Protein AF-A0A3C1J926-F1 (afdb_monomer_lite)

Radius of gyration: 11.81 Å; chains: 1; bounding box: 29×22×31 Å

Foldseek 3Di:
DDQDQLLVQLVVVQVVDAPDFAFLVRSCCRRVNPPDPDDSCVVVVSLVVSLVVCPVLVVQWDADPPGGIHGHDDDD

Structure (mmCIF, N/CA/C/O backbone):
data_AF-A0A3C1J926-F1
#
_entry.id   AF-A0A3C1J926-F1
#
loop_
_atom_site.group_PDB
_atom_site.id
_atom_site.type_symbol
_atom_site.label_atom_id
_atom_site.label_alt_id
_atom_site.label_comp_id
_atom_site.label_asym_id
_atom_site.label_entity_id
_atom_site.label_seq_id
_atom_site.pdbx_PDB_ins_code
_atom_site.Cartn_x
_atom_site.Cartn_y
_atom_site.Cartn_z
_atom_site.occupancy
_atom_site.B_iso_or_equiv
_atom_site.auth_seq_id
_atom_site.auth_comp_id
_atom_site.auth_asym_id
_atom_site.auth_atom_id
_atom_site.pdbx_PDB_model_num
ATOM 1 N N . MET A 1 1 ? 10.544 6.064 13.963 1.00 51.97 1 MET A N 1
ATOM 2 C CA . MET A 1 1 ? 9.431 5.667 13.071 1.00 51.97 1 MET A CA 1
ATOM 3 C C . MET A 1 1 ? 9.416 6.599 11.870 1.00 51.97 1 MET A C 1
ATOM 5 O O . MET A 1 1 ? 8.905 7.701 11.981 1.00 51.97 1 MET A O 1
ATOM 9 N N . THR A 1 2 ? 10.013 6.199 10.751 1.00 72.12 2 THR A N 1
ATOM 10 C CA . THR A 1 2 ? 10.023 6.994 9.514 1.00 72.12 2 THR A CA 1
ATOM 11 C C . THR A 1 2 ? 9.225 6.253 8.447 1.00 72.12 2 THR A C 1
ATOM 13 O O . THR A 1 2 ? 9.422 5.054 8.220 1.00 72.12 2 THR A O 1
ATOM 16 N N . VAL A 1 3 ? 8.258 6.930 7.832 1.00 74.44 3 VAL A N 1
ATOM 17 C CA . VAL A 1 3 ? 7.591 6.431 6.625 1.00 74.44 3 VAL A CA 1
ATOM 18 C C . VAL A 1 3 ? 8.544 6.695 5.465 1.00 74.44 3 VAL A C 1
ATOM 20 O O . VAL A 1 3 ? 9.085 7.789 5.339 1.00 74.44 3 VAL A O 1
ATOM 23 N N . THR A 1 4 ? 8.825 5.669 4.671 1.00 87.50 4 THR A N 1
ATOM 24 C CA . THR A 1 4 ? 9.670 5.818 3.478 1.00 87.50 4 THR A CA 1
ATOM 25 C C . THR A 1 4 ? 8.879 6.524 2.381 1.00 87.50 4 THR A C 1
ATOM 27 O O . THR A 1 4 ? 7.654 6.405 2.347 1.00 87.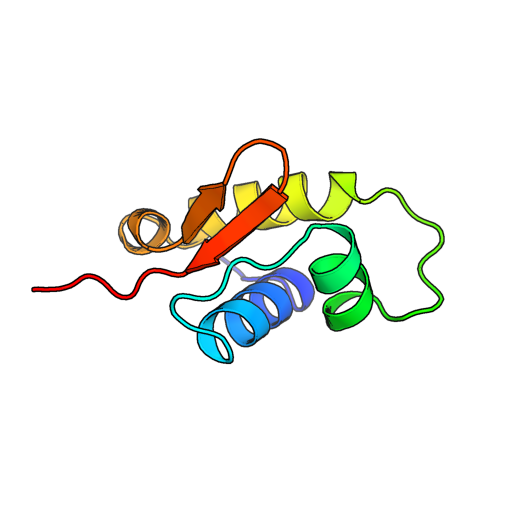50 4 THR A O 1
ATOM 30 N N . ALA A 1 5 ? 9.558 7.201 1.451 1.00 88.25 5 ALA A N 1
ATOM 31 C CA . ALA A 1 5 ? 8.898 7.915 0.353 1.00 88.25 5 ALA A CA 1
ATOM 32 C C . ALA A 1 5 ? 7.849 7.044 -0.370 1.00 88.25 5 ALA A C 1
ATOM 34 O O . ALA A 1 5 ? 6.708 7.453 -0.526 1.00 88.25 5 ALA A O 1
ATOM 35 N N . LYS A 1 6 ? 8.174 5.778 -0.670 1.00 89.06 6 LYS A N 1
ATOM 36 C CA . LYS A 1 6 ? 7.255 4.853 -1.361 1.00 89.06 6 LYS A CA 1
ATOM 37 C C . LYS A 1 6 ? 6.030 4.439 -0.547 1.00 89.06 6 LYS A C 1
ATOM 39 O O . LYS A 1 6 ? 4.960 4.224 -1.106 1.00 89.06 6 LYS A O 1
ATOM 44 N N . GLU A 1 7 ? 6.163 4.299 0.769 1.00 89.81 7 GLU A N 1
ATOM 45 C CA . GLU A 1 7 ? 5.008 4.020 1.634 1.00 89.81 7 GLU A CA 1
ATOM 46 C C . GLU A 1 7 ? 4.092 5.244 1.738 1.00 89.81 7 GLU A C 1
ATOM 48 O O . GLU A 1 7 ? 2.873 5.086 1.801 1.00 89.81 7 GLU A O 1
ATOM 53 N N . PHE A 1 8 ? 4.672 6.448 1.730 1.00 90.75 8 PHE A N 1
ATOM 54 C CA . PHE A 1 8 ? 3.918 7.694 1.685 1.00 90.75 8 PHE A CA 1
ATOM 55 C C . PHE A 1 8 ? 3.193 7.856 0.344 1.00 90.75 8 PHE A C 1
ATOM 57 O O . PHE A 1 8 ? 1.994 8.115 0.341 1.00 90.75 8 PHE A O 1
ATOM 64 N N . ASP A 1 9 ? 3.870 7.595 -0.775 1.00 92.50 9 ASP A N 1
ATOM 65 C CA . ASP A 1 9 ? 3.269 7.616 -2.113 1.00 92.50 9 ASP A CA 1
ATOM 66 C C . ASP A 1 9 ? 2.103 6.621 -2.221 1.00 92.50 9 ASP A C 1
ATOM 68 O O . ASP A 1 9 ? 1.030 6.966 -2.715 1.00 92.50 9 ASP A O 1
ATOM 72 N N . LEU A 1 10 ? 2.262 5.396 -1.699 1.00 92.88 10 LEU A N 1
ATOM 73 C CA . LEU A 1 10 ? 1.166 4.420 -1.627 1.00 92.88 10 LEU A CA 1
ATOM 74 C C . LEU A 1 10 ? -0.026 4.969 -0.844 1.00 92.88 10 LEU A C 1
ATOM 76 O O . LEU A 1 10 ? -1.166 4.860 -1.297 1.00 92.88 10 LEU A O 1
ATOM 80 N N . LEU A 1 11 ? 0.226 5.557 0.326 1.00 92.00 11 LEU A N 1
ATOM 81 C CA . LEU A 1 11 ? -0.824 6.160 1.139 1.00 92.00 11 LEU A CA 1
ATOM 82 C C . LEU A 1 11 ? -1.514 7.312 0.396 1.00 92.00 11 LEU A C 1
ATOM 84 O O . LEU A 1 11 ?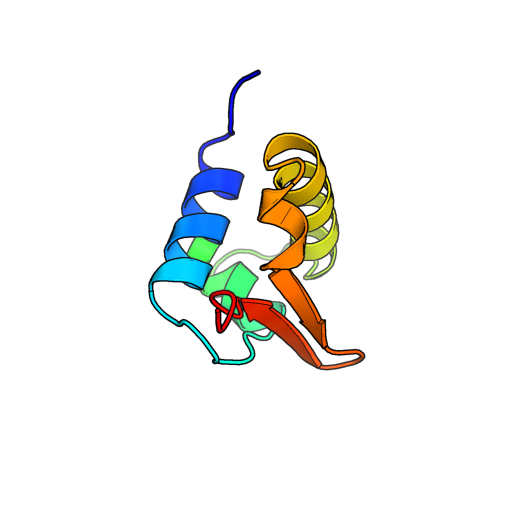 -2.741 7.391 0.413 1.00 92.00 11 LEU A O 1
ATOM 88 N N . TYR A 1 12 ? -0.753 8.157 -0.297 1.00 93.06 12 TYR A N 1
ATOM 89 C CA . TYR A 1 12 ? -1.280 9.249 -1.109 1.00 93.06 12 TYR A CA 1
ATOM 90 C C . TYR A 1 12 ? -2.188 8.739 -2.234 1.00 93.06 12 TYR A C 1
ATOM 92 O O . TYR A 1 12 ? -3.291 9.254 -2.417 1.00 93.06 12 TYR A O 1
ATOM 100 N N . VAL A 1 13 ? -1.784 7.680 -2.941 1.00 94.38 13 VAL A N 1
ATOM 101 C CA . VAL A 1 13 ? -2.601 7.049 -3.990 1.00 94.38 13 VAL A CA 1
ATOM 102 C C . VAL A 1 13 ? -3.900 6.478 -3.412 1.00 94.38 13 VAL A C 1
ATOM 104 O O . VAL A 1 13 ? -4.969 6.673 -3.991 1.00 94.38 13 VAL A O 1
ATOM 107 N N . PHE A 1 14 ? -3.841 5.828 -2.247 1.00 93.00 14 PHE A N 1
ATOM 108 C CA . PHE A 1 14 ? -5.036 5.335 -1.559 1.00 93.00 14 PHE A CA 1
ATOM 109 C C . PHE A 1 14 ? -5.987 6.462 -1.133 1.00 93.00 14 PHE A C 1
ATOM 111 O O . PHE A 1 14 ? -7.199 6.336 -1.304 1.00 93.00 14 PHE A O 1
ATOM 118 N N . LEU A 1 15 ? -5.453 7.564 -0.600 1.00 91.69 15 LEU A N 1
ATOM 119 C CA . LEU A 1 15 ? -6.237 8.726 -0.170 1.00 91.69 15 LEU A CA 1
ATOM 120 C C . LEU A 1 15 ? -6.812 9.523 -1.345 1.00 91.69 15 LEU A C 1
ATOM 122 O O . LEU A 1 15 ? -7.894 10.086 -1.221 1.00 91.69 15 LEU A O 1
ATOM 126 N N . SER A 1 16 ? -6.129 9.523 -2.489 1.00 93.38 16 SER A N 1
ATOM 127 C CA . SER A 1 16 ? -6.601 10.147 -3.731 1.00 93.38 16 SER A CA 1
ATOM 128 C C . SER A 1 16 ? -7.723 9.348 -4.404 1.00 93.38 16 SER A C 1
ATOM 130 O O . SER A 1 16 ? -8.367 9.826 -5.334 1.00 93.38 16 SER A O 1
ATOM 132 N N . SER A 1 17 ? -7.952 8.100 -3.987 1.00 91.81 17 SER A N 1
ATOM 133 C CA . SER A 1 17 ? -8.981 7.214 -4.542 1.00 91.81 17 SER A CA 1
ATOM 134 C C . SER A 1 17 ? -9.717 6.451 -3.434 1.00 91.81 17 SER A C 1
ATOM 136 O O . SER A 1 17 ? -9.680 5.214 -3.397 1.00 91.81 17 SER A O 1
ATOM 138 N N . PRO A 1 18 ? -10.409 7.163 -2.524 1.00 90.12 18 PRO A N 1
ATOM 139 C CA . PRO A 1 18 ? -11.147 6.527 -1.446 1.00 90.12 18 PRO A CA 1
ATOM 140 C C . PRO A 1 18 ? -12.277 5.671 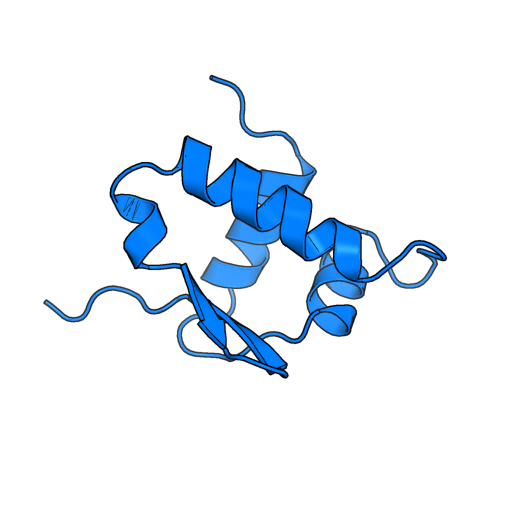-2.021 1.00 90.12 18 PRO A C 1
ATOM 142 O O . PRO A 1 18 ? -12.857 5.973 -3.063 1.00 90.12 18 PRO A O 1
ATOM 145 N N . ASN A 1 19 ? -12.593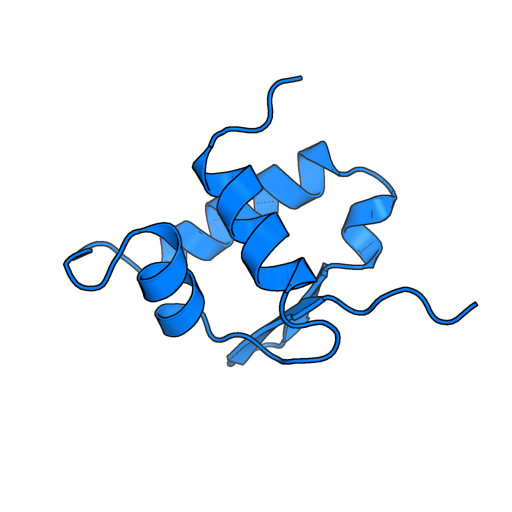 4.574 -1.340 1.00 91.56 19 ASN A N 1
ATOM 146 C CA . ASN A 1 19 ? -13.624 3.615 -1.727 1.00 91.56 19 ASN A CA 1
ATOM 147 C C . ASN A 1 19 ? -13.457 2.962 -3.113 1.00 91.56 19 ASN A C 1
ATOM 149 O O . ASN A 1 19 ? -14.359 2.248 -3.556 1.00 91.56 19 ASN A O 1
ATOM 153 N N . ARG A 1 20 ? -12.293 3.092 -3.754 1.00 93.38 20 ARG A N 1
ATOM 154 C CA . ARG A 1 20 ? -11.971 2.412 -5.011 1.00 93.38 20 ARG A CA 1
ATOM 155 C C . ARG A 1 20 ? -11.030 1.237 -4.766 1.00 93.38 20 ARG A C 1
ATOM 157 O O . ARG A 1 20 ? -10.110 1.321 -3.956 1.00 93.38 20 ARG A O 1
ATOM 164 N N . VAL A 1 21 ? -11.264 0.133 -5.474 1.00 94.69 21 VAL A N 1
ATOM 165 C CA . VAL A 1 21 ? -10.323 -0.991 -5.488 1.00 94.69 21 VAL A CA 1
ATOM 166 C C . VAL A 1 21 ? -9.193 -0.665 -6.457 1.00 94.69 21 VAL A C 1
ATOM 168 O O . VAL A 1 21 ? -9.432 -0.412 -7.635 1.00 94.69 21 VAL A O 1
ATOM 171 N N . LEU A 1 22 ? -7.969 -0.662 -5.947 1.00 94.94 22 LEU A N 1
ATOM 172 C CA . LEU A 1 22 ? -6.745 -0.425 -6.697 1.00 94.94 22 LEU A CA 1
ATOM 173 C C . LEU A 1 22 ? -6.016 -1.755 -6.881 1.00 94.94 22 LEU A C 1
ATOM 175 O O . LEU A 1 22 ? -5.706 -2.446 -5.905 1.00 94.94 22 LEU A O 1
ATOM 179 N N . SER A 1 23 ? -5.765 -2.130 -8.133 1.00 94.19 23 SER A N 1
ATOM 180 C CA . SER A 1 23 ? -5.072 -3.376 -8.460 1.00 94.19 23 SER A CA 1
ATOM 181 C C . SER A 1 23 ? -3.575 -3.276 -8.155 1.00 94.19 23 SER A C 1
ATOM 183 O O . SER A 1 23 ? -3.002 -2.187 -8.096 1.00 94.19 23 SER A O 1
ATOM 185 N N . ARG A 1 24 ? -2.909 -4.422 -7.963 1.00 93.12 24 ARG A N 1
ATOM 186 C CA . ARG A 1 24 ? -1.451 -4.443 -7.734 1.00 93.12 24 AR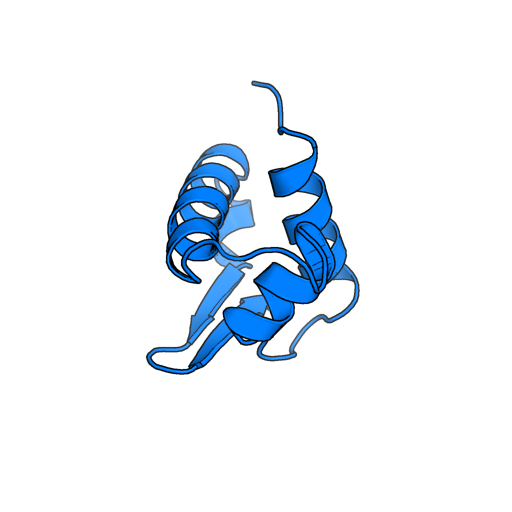G A CA 1
ATOM 187 C C . ARG A 1 24 ? -0.659 -3.814 -8.889 1.00 93.12 24 ARG A C 1
ATOM 189 O O . ARG A 1 24 ? 0.206 -2.996 -8.584 1.00 93.12 24 ARG A O 1
ATOM 196 N N . PRO A 1 25 ? -0.948 -4.123 -10.173 1.00 90.81 25 PRO A N 1
ATOM 197 C CA . PRO A 1 25 ? -0.263 -3.478 -11.292 1.00 90.81 25 PRO A CA 1
ATOM 198 C C . PRO A 1 25 ? -0.465 -1.961 -11.298 1.00 90.81 25 PRO A C 1
ATOM 200 O O . PRO A 1 25 ? 0.502 -1.225 -11.444 1.00 90.81 25 PRO A O 1
ATOM 203 N N . TYR A 1 26 ? -1.686 -1.491 -11.017 1.00 92.12 26 TYR A N 1
ATOM 204 C CA . TYR A 1 26 ? -1.982 -0.059 -10.942 1.00 92.12 26 TYR A CA 1
ATOM 205 C C . TYR A 1 26 ? -1.187 0.646 -9.833 1.00 92.12 26 TYR A C 1
ATOM 207 O O . TYR A 1 26 ? -0.644 1.729 -10.034 1.00 92.12 26 TYR A O 1
ATOM 215 N N . LEU A 1 27 ? -1.092 0.031 -8.650 1.00 92.75 27 LEU A N 1
ATOM 216 C CA . LEU A 1 27 ? -0.304 0.577 -7.542 1.00 92.75 27 LEU A CA 1
ATOM 217 C C . LEU A 1 27 ? 1.194 0.600 -7.861 1.00 92.75 27 LEU A C 1
ATOM 219 O O . LEU A 1 27 ? 1.870 1.559 -7.494 1.00 92.75 27 LEU A O 1
ATOM 223 N N . ILE A 1 28 ? 1.705 -0.419 -8.561 1.00 92.12 28 ILE A N 1
ATOM 224 C CA . ILE A 1 28 ? 3.085 -0.418 -9.058 1.00 92.12 28 ILE A CA 1
ATOM 225 C C . ILE A 1 28 ? 3.318 0.752 -9.997 1.00 92.12 28 ILE A C 1
ATOM 227 O O . ILE A 1 28 ? 4.226 1.545 -9.770 1.00 92.12 28 ILE A O 1
ATOM 231 N N . GLU A 1 29 ? 2.484 0.876 -11.018 1.00 91.50 29 GLU A N 1
ATOM 232 C CA . GLU A 1 29 ? 2.623 1.891 -12.051 1.00 91.50 29 GLU A CA 1
ATOM 233 C C . GLU A 1 29 ? 2.578 3.302 -11.456 1.00 91.50 29 GLU A C 1
ATOM 235 O O . GLU A 1 29 ? 3.395 4.152 -11.797 1.00 91.50 29 GLU A O 1
ATOM 240 N N . ARG A 1 30 ? 1.678 3.541 -10.495 1.00 91.94 30 ARG A N 1
ATOM 241 C CA . ARG A 1 30 ? 1.532 4.850 -9.849 1.00 91.94 30 ARG A CA 1
ATOM 242 C C . ARG A 1 30 ? 2.667 5.214 -8.899 1.00 91.94 30 ARG A C 1
ATOM 244 O O . ARG A 1 30 ? 2.970 6.395 -8.777 1.00 91.94 30 ARG A O 1
ATOM 251 N N . VAL A 1 31 ? 3.265 4.243 -8.209 1.00 91.44 31 VAL A N 1
ATOM 252 C CA . VAL A 1 31 ? 4.253 4.514 -7.147 1.00 91.44 31 VAL A CA 1
ATOM 253 C C . VAL A 1 31 ? 5.694 4.292 -7.613 1.00 91.44 31 VAL A C 1
ATOM 255 O O . VAL A 1 31 ? 6.604 5.004 -7.186 1.00 91.44 31 VAL A O 1
ATOM 258 N N . TRP A 1 32 ? 5.935 3.324 -8.494 1.00 90.94 32 TRP A N 1
ATOM 259 C CA . TRP A 1 32 ? 7.255 3.023 -9.058 1.00 90.94 32 TRP A CA 1
ATOM 260 C C . TRP A 1 32 ? 7.420 3.493 -10.505 1.00 90.94 32 TRP A C 1
ATOM 262 O O . TRP A 1 32 ? 8.557 3.694 -10.927 1.00 90.94 32 TRP A O 1
ATOM 272 N N . GLY A 1 33 ? 6.324 3.725 -11.230 1.00 88.06 33 GLY A N 1
ATOM 273 C CA . GLY A 1 33 ? 6.339 4.137 -12.632 1.00 88.06 33 GLY A CA 1
ATOM 274 C C . GLY A 1 33 ? 6.137 2.973 -13.606 1.00 88.06 33 GLY A C 1
ATOM 275 O O . GLY A 1 33 ? 6.313 1.805 -13.258 1.00 88.06 33 GLY A O 1
ATOM 276 N N . TYR A 1 34 ? 5.803 3.311 -14.855 1.00 80.69 34 TYR A N 1
ATOM 277 C CA . TYR A 1 34 ? 5.572 2.351 -15.947 1.00 80.69 34 TYR A CA 1
ATOM 278 C C . TYR A 1 34 ? 6.773 1.447 -16.255 1.00 80.69 34 TYR A C 1
ATOM 280 O O . TYR A 1 34 ? 6.594 0.308 -16.671 1.00 80.69 34 TYR A O 1
ATOM 288 N N . ASN A 1 35 ? 7.996 1.929 -16.018 1.00 80.19 35 ASN A N 1
ATOM 289 C CA . ASN A 1 35 ? 9.229 1.207 -16.353 1.00 80.19 35 ASN A CA 1
ATOM 290 C C . ASN A 1 35 ? 9.705 0.272 -15.227 1.00 80.19 35 ASN A C 1
ATOM 292 O O . ASN A 1 35 ? 10.853 -0.172 -15.224 1.00 80.19 35 ASN A O 1
ATOM 296 N N . TYR A 1 36 ? 8.861 -0.005 -14.231 1.00 81.62 36 TYR A N 1
ATOM 297 C CA . TYR A 1 36 ? 9.214 -0.926 -13.162 1.00 81.62 36 TYR A CA 1
ATOM 298 C C . TYR A 1 36 ? 9.052 -2.380 -13.620 1.00 81.62 36 TYR A C 1
ATOM 300 O O . TYR A 1 36 ? 7.954 -2.927 -13.628 1.00 81.62 36 TYR A O 1
ATOM 308 N N . PHE A 1 37 ? 10.171 -3.035 -13.930 1.00 75.38 37 PHE A N 1
ATOM 309 C CA . PHE A 1 37 ? 10.226 -4.460 -14.297 1.00 75.38 37 PHE A CA 1
ATOM 310 C C . PHE A 1 37 ? 10.175 -5.423 -13.095 1.00 75.38 37 PHE A C 1
ATOM 312 O O . PHE A 1 37 ? 10.425 -6.619 -13.236 1.00 75.38 37 PHE A O 1
ATOM 319 N N . GLY A 1 38 ? 9.907 -4.922 -11.887 1.00 78.12 38 GLY A N 1
ATOM 320 C CA . GLY A 1 38 ? 9.850 -5.756 -10.690 1.00 78.12 38 GLY A CA 1
ATOM 321 C C . GLY A 1 38 ? 8.486 -6.413 -10.467 1.00 78.12 38 GLY A C 1
ATOM 322 O O . GLY A 1 38 ? 7.506 -6.180 -11.171 1.00 78.12 38 GLY A O 1
ATOM 323 N N . SER A 1 39 ? 8.410 -7.254 -9.435 1.00 82.12 39 SER A N 1
ATOM 324 C CA . SER A 1 39 ? 7.203 -8.034 -9.159 1.00 82.12 39 SER A CA 1
ATOM 325 C C . SER A 1 39 ? 6.080 -7.196 -8.517 1.00 82.12 39 SER A C 1
ATOM 327 O O . SER A 1 39 ? 6.358 -6.489 -7.541 1.00 82.12 39 SER A O 1
ATOM 329 N N . PRO A 1 40 ? 4.795 -7.381 -8.914 1.00 80.00 40 PRO A N 1
ATOM 330 C CA . PRO A 1 40 ? 3.611 -6.856 -8.205 1.00 80.00 40 PRO A CA 1
ATOM 331 C C . PRO A 1 40 ? 3.568 -7.208 -6.714 1.00 80.00 40 PRO A C 1
ATOM 333 O O . PRO A 1 40 ? 2.911 -6.515 -5.939 1.00 80.00 40 PRO A O 1
ATOM 336 N N . ARG A 1 41 ? 4.321 -8.233 -6.294 1.00 84.88 41 ARG A N 1
ATOM 337 C CA . ARG A 1 41 ? 4.489 -8.642 -4.893 1.00 84.88 41 ARG A CA 1
ATOM 338 C C . ARG A 1 41 ? 5.150 -7.574 -4.016 1.00 84.88 41 ARG A C 1
ATOM 340 O O . ARG A 1 41 ? 4.964 -7.591 -2.801 1.00 84.88 41 ARG A O 1
ATOM 347 N N . THR A 1 42 ? 5.909 -6.639 -4.600 1.00 89.56 42 THR A N 1
ATOM 348 C CA . THR A 1 42 ? 6.543 -5.555 -3.828 1.00 89.56 42 THR A CA 1
ATOM 349 C C . THR A 1 42 ? 5.492 -4.688 -3.129 1.00 89.56 42 THR A C 1
ATOM 351 O O . THR A 1 42 ? 5.654 -4.312 -1.967 1.00 89.56 42 THR A O 1
ATOM 354 N N . VAL A 1 43 ? 4.342 -4.476 -3.781 1.00 91.75 43 VAL A N 1
ATOM 355 C CA . VAL A 1 43 ? 3.212 -3.734 -3.210 1.00 91.75 43 VAL A CA 1
ATOM 356 C C . VAL A 1 43 ? 2.737 -4.397 -1.925 1.00 91.75 43 VAL A C 1
ATOM 358 O O . VAL A 1 43 ? 2.524 -3.703 -0.936 1.00 91.75 43 VAL A O 1
ATOM 361 N N . ASP A 1 44 ? 2.636 -5.729 -1.893 1.00 91.50 44 ASP A N 1
ATOM 362 C CA . ASP A 1 44 ? 2.166 -6.446 -0.706 1.00 91.50 44 ASP A CA 1
ATOM 363 C C . ASP A 1 44 ? 3.111 -6.214 0.499 1.00 91.50 44 ASP A C 1
ATOM 365 O O . ASP A 1 44 ? 2.652 -5.998 1.625 1.00 91.50 44 ASP A O 1
ATOM 369 N N . VAL A 1 45 ? 4.433 -6.184 0.268 1.00 92.12 45 VAL A N 1
ATOM 370 C CA . VAL A 1 45 ? 5.446 -5.908 1.306 1.00 92.12 45 VAL A CA 1
ATOM 371 C C . VAL A 1 45 ? 5.329 -4.476 1.823 1.00 92.12 45 VAL A C 1
ATOM 373 O O . VAL A 1 45 ? 5.304 -4.256 3.038 1.00 92.12 45 VAL A O 1
ATOM 376 N N . HIS A 1 46 ? 5.229 -3.500 0.920 1.00 92.06 46 HIS A N 1
ATOM 377 C CA . HIS A 1 46 ? 5.107 -2.095 1.297 1.00 92.06 46 HIS A CA 1
ATOM 378 C C . HIS A 1 46 ? 3.776 -1.797 1.994 1.00 92.06 46 HIS A C 1
ATOM 380 O O . HIS A 1 46 ? 3.772 -1.099 3.004 1.00 92.06 46 HIS A O 1
ATOM 386 N N . VAL A 1 47 ? 2.665 -2.391 1.552 1.00 92.62 47 VAL A N 1
ATOM 387 C CA . VAL A 1 47 ? 1.367 -2.275 2.234 1.00 92.62 47 VAL A CA 1
ATOM 388 C C . VAL A 1 47 ? 1.424 -2.905 3.626 1.00 92.62 47 VAL A C 1
ATOM 390 O O . VAL A 1 47 ? 0.900 -2.330 4.580 1.00 92.62 47 VAL A O 1
ATOM 393 N N . ARG A 1 48 ? 2.093 -4.054 3.790 1.00 92.44 48 ARG A N 1
ATOM 394 C CA . ARG A 1 48 ? 2.284 -4.675 5.111 1.00 92.44 48 ARG A CA 1
ATOM 395 C C . ARG A 1 48 ? 3.080 -3.768 6.053 1.00 92.44 48 ARG A C 1
ATOM 397 O O . ARG A 1 48 ? 2.677 -3.591 7.202 1.00 92.44 48 ARG A O 1
ATOM 404 N N . ARG A 1 49 ? 4.180 -3.174 5.578 1.00 92.44 49 ARG A N 1
ATOM 405 C CA . ARG A 1 49 ? 4.991 -2.228 6.365 1.00 92.44 49 ARG A CA 1
ATOM 406 C C . ARG A 1 49 ? 4.219 -0.951 6.689 1.00 92.44 49 ARG A C 1
ATOM 408 O O . ARG A 1 49 ? 4.208 -0.534 7.844 1.00 92.44 49 ARG A O 1
ATOM 415 N N . LEU A 1 50 ? 3.508 -0.391 5.710 1.00 92.06 50 LEU A N 1
ATOM 416 C CA . LEU A 1 50 ? 2.640 0.772 5.883 1.00 92.06 50 LEU A CA 1
ATOM 417 C C . LEU A 1 50 ? 1.577 0.508 6.957 1.00 92.06 50 LEU A C 1
ATOM 419 O O . LEU A 1 50 ? 1.465 1.286 7.898 1.00 92.06 50 LEU A O 1
ATOM 423 N N . ARG A 1 51 ? 0.871 -0.630 6.899 1.00 91.50 51 ARG A N 1
ATOM 424 C CA . ARG A 1 51 ? -0.102 -1.032 7.932 1.00 91.50 51 ARG A CA 1
ATOM 425 C C . ARG A 1 51 ? 0.533 -1.123 9.319 1.00 91.50 51 ARG A C 1
ATOM 427 O O . ARG A 1 51 ? -0.030 -0.603 10.277 1.00 91.50 51 ARG A O 1
ATOM 434 N N . SER A 1 52 ? 1.721 -1.721 9.424 1.00 91.75 52 SER A N 1
ATOM 435 C CA . SER A 1 52 ? 2.447 -1.791 10.697 1.00 91.75 52 SER A CA 1
ATOM 436 C C . SER A 1 52 ? 2.786 -0.405 11.256 1.00 91.75 52 SER A C 1
ATOM 438 O O . SER A 1 52 ? 2.757 -0.224 12.469 1.00 91.75 52 SER A O 1
ATOM 440 N N . LYS A 1 53 ? 3.090 0.573 10.392 1.00 89.88 53 LYS A N 1
ATOM 441 C CA . LYS A 1 53 ? 3.393 1.960 10.787 1.00 89.88 53 LYS A CA 1
ATOM 442 C C . LYS A 1 53 ? 2.137 2.777 11.110 1.00 89.88 53 LYS A C 1
ATOM 444 O O . LYS A 1 53 ? 2.186 3.636 11.980 1.00 89.88 53 LYS A O 1
ATOM 449 N N . MET A 1 54 ? 1.014 2.501 10.446 1.00 89.88 54 MET A N 1
ATOM 450 C CA . MET A 1 54 ? -0.266 3.198 10.647 1.00 89.88 54 MET A CA 1
ATOM 451 C C . MET A 1 54 ? -0.985 2.817 11.953 1.00 89.88 54 MET A C 1
ATOM 453 O O . MET A 1 54 ? -1.897 3.528 12.383 1.00 89.88 54 MET A O 1
ATOM 457 N N . GLY A 1 55 ? -0.633 1.689 12.577 1.00 90.00 55 GLY A N 1
ATOM 458 C CA . GLY A 1 55 ? -1.264 1.230 13.817 1.00 90.00 55 GLY A CA 1
ATOM 459 C C . GLY A 1 55 ? -2.784 1.088 13.669 1.00 90.00 55 GLY A C 1
ATOM 460 O O . GLY A 1 55 ? -3.266 0.397 12.773 1.00 90.00 55 GLY A O 1
ATOM 461 N N . LYS A 1 56 ? -3.564 1.785 14.510 1.00 89.50 56 LYS A N 1
ATOM 462 C CA . LYS A 1 56 ? -5.041 1.735 14.477 1.00 89.50 56 LYS A CA 1
ATOM 463 C C . LYS A 1 56 ? -5.635 2.167 13.133 1.00 89.50 56 LYS A C 1
ATOM 465 O O . LYS A 1 56 ? -6.715 1.700 12.789 1.00 89.50 56 LYS A O 1
ATOM 470 N N . ALA A 1 57 ? -4.958 3.025 12.368 1.00 88.25 57 ALA A N 1
ATOM 471 C CA . ALA A 1 57 ? -5.437 3.476 11.060 1.00 88.25 57 ALA A CA 1
ATOM 472 C C . ALA A 1 57 ? -5.290 2.408 9.960 1.00 88.25 57 ALA A C 1
ATOM 474 O O . ALA A 1 57 ? -5.918 2.525 8.910 1.00 88.25 57 ALA A O 1
ATOM 475 N N . ALA A 1 58 ? -4.537 1.327 10.203 1.00 90.62 58 ALA A N 1
ATOM 476 C CA . ALA A 1 58 ? -4.413 0.211 9.265 1.00 90.62 58 ALA A CA 1
ATOM 477 C C . ALA A 1 58 ? -5.765 -0.437 8.922 1.00 90.62 58 ALA A C 1
ATOM 479 O O . ALA A 1 58 ? -5.908 -0.995 7.835 1.00 90.62 58 ALA A O 1
ATOM 480 N N . ARG A 1 59 ? -6.760 -0.316 9.816 1.00 90.00 59 ARG A N 1
ATOM 481 C CA . ARG A 1 59 ? -8.133 -0.799 9.606 1.00 90.00 59 ARG A CA 1
ATOM 482 C C . ARG A 1 59 ? -8.835 -0.177 8.403 1.00 90.00 59 ARG A C 1
ATOM 484 O O . ARG A 1 59 ? -9.772 -0.776 7.909 1.00 90.00 59 ARG A O 1
ATOM 491 N N . TYR A 1 60 ? -8.390 0.993 7.941 1.00 91.25 60 TYR A N 1
ATOM 492 C CA . TYR A 1 60 ? -8.970 1.656 6.773 1.00 91.25 60 T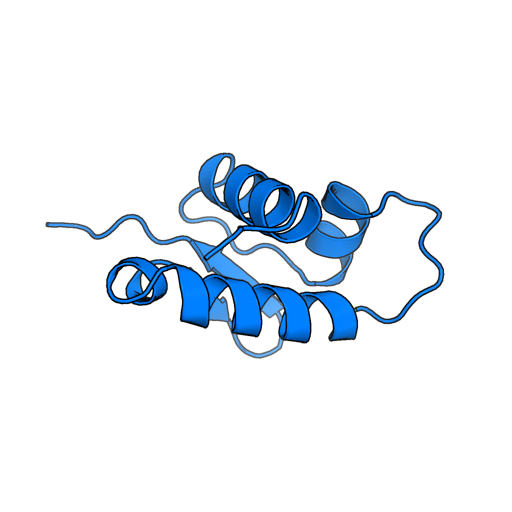YR A CA 1
ATOM 493 C C . TYR A 1 60 ? -8.452 1.083 5.452 1.00 91.25 60 TYR A C 1
ATOM 495 O O . TYR A 1 60 ? -9.079 1.276 4.419 1.00 91.25 60 TYR A O 1
ATOM 503 N N . VAL A 1 61 ? -7.319 0.373 5.449 1.00 92.81 61 VAL A N 1
ATOM 504 C CA . VAL A 1 61 ? -6.780 -0.264 4.240 1.00 92.81 61 VAL A CA 1
ATOM 505 C C . VAL A 1 61 ? -7.221 -1.719 4.227 1.00 92.81 61 VAL A C 1
ATOM 507 O O . VAL A 1 61 ? -6.703 -2.537 4.985 1.00 92.81 61 VAL A O 1
ATOM 510 N N . HIS A 1 62 ? -8.120 -2.077 3.319 1.00 93.38 62 HIS A N 1
ATOM 511 C CA . HIS A 1 62 ? -8.646 -3.427 3.145 1.00 93.38 62 HIS A CA 1
ATOM 512 C C . HIS A 1 62 ? -7.955 -4.153 1.992 1.00 93.38 62 HIS A C 1
ATOM 514 O O . HIS A 1 62 ? -7.644 -3.568 0.954 1.00 93.38 62 HIS A O 1
ATOM 520 N N . THR A 1 63 ? -7.720 -5.451 2.178 1.00 94.25 63 THR A N 1
ATOM 521 C CA . THR A 1 63 ? -7.290 -6.336 1.091 1.00 94.25 63 THR A CA 1
ATOM 522 C C . THR A 1 63 ? -8.533 -6.861 0.385 1.00 94.25 63 THR A C 1
ATOM 524 O O . THR A 1 63 ? -9.416 -7.404 1.042 1.00 94.25 63 THR A O 1
ATOM 527 N N . VAL A 1 64 ? -8.581 -6.733 -0.938 1.00 93.62 64 VAL A N 1
ATOM 528 C CA . VAL A 1 64 ? -9.587 -7.369 -1.792 1.00 93.62 64 VAL A CA 1
ATOM 529 C C . VAL A 1 64 ? -8.924 -8.588 -2.444 1.00 93.62 64 VAL A C 1
ATOM 531 O O . VAL A 1 64 ? -8.052 -8.408 -3.304 1.00 93.62 64 VAL A O 1
ATOM 534 N N . PRO A 1 65 ? -9.259 -9.821 -2.013 1.00 88.38 65 PRO A N 1
ATOM 535 C CA . PRO A 1 65 ? -8.650 -11.045 -2.532 1.00 88.38 65 PRO A CA 1
ATOM 536 C C . PRO A 1 65 ? -8.700 -11.103 -4.060 1.00 88.38 65 PRO A C 1
ATOM 538 O O . PRO A 1 65 ? -9.672 -10.664 -4.664 1.00 88.38 65 PRO A O 1
ATOM 541 N N . CYS A 1 66 ? -7.625 -11.593 -4.680 1.00 88.56 66 CYS A N 1
ATOM 542 C CA . CYS A 1 66 ? -7.442 -11.684 -6.137 1.00 88.56 66 CYS A CA 1
ATOM 543 C C . CYS A 1 66 ? -7.507 -10.367 -6.939 1.00 88.56 66 CYS A C 1
ATOM 545 O O . CYS A 1 66 ? -7.160 -10.383 -8.114 1.00 88.56 66 CYS A O 1
ATOM 547 N N . VAL A 1 67 ? -7.844 -9.225 -6.326 1.00 91.31 67 VAL A N 1
ATOM 548 C CA . VAL A 1 67 ? -7.957 -7.937 -7.033 1.00 91.31 67 VAL A CA 1
ATOM 549 C C . VAL A 1 67 ? -6.869 -6.954 -6.598 1.00 91.31 67 VAL A C 1
ATOM 551 O O . VAL A 1 67 ? -6.085 -6.490 -7.424 1.00 91.31 67 VAL A O 1
ATOM 554 N N . GLY A 1 68 ? -6.757 -6.658 -5.299 1.00 92.75 68 GLY A N 1
ATOM 555 C CA . GLY A 1 68 ? -5.806 -5.657 -4.810 1.00 92.75 68 GLY A CA 1
ATOM 556 C C . GLY A 1 68 ? -6.175 -5.066 -3.454 1.00 92.75 68 GLY A C 1
ATOM 557 O O . GLY A 1 68 ? -6.447 -5.801 -2.506 1.00 92.75 68 GLY A O 1
ATOM 558 N N . TYR A 1 69 ? -6.157 -3.738 -3.354 1.00 94.75 69 TYR A N 1
ATOM 559 C CA . TYR A 1 69 ? -6.326 -3.006 -2.099 1.00 94.75 69 TYR A CA 1
ATOM 560 C C . TYR A 1 69 ? -7.337 -1.876 -2.234 1.00 94.75 69 TYR A C 1
ATOM 562 O O . TYR A 1 69 ? -7.453 -1.255 -3.284 1.00 94.75 69 TYR A O 1
ATOM 570 N N . LYS A 1 70 ? -8.059 -1.588 -1.155 1.00 94.50 70 LYS A N 1
ATOM 571 C CA . LYS A 1 70 ? -9.055 -0.518 -1.095 1.00 94.50 70 LYS A CA 1
ATOM 572 C C . LYS A 1 70 ? -8.875 0.256 0.198 1.00 94.50 70 LYS A C 1
ATOM 574 O O . LYS A 1 70 ? -8.776 -0.360 1.256 1.00 94.50 70 LYS A O 1
ATOM 579 N N . LEU A 1 71 ? -8.886 1.582 0.128 1.00 94.31 71 LEU A N 1
ATOM 580 C CA . LEU A 1 71 ? -9.013 2.408 1.323 1.00 94.31 71 LEU A CA 1
ATOM 581 C C . LEU A 1 71 ? -10.488 2.732 1.551 1.00 94.31 71 LEU A C 1
ATOM 583 O O . LEU A 1 71 ? -11.141 3.303 0.682 1.00 94.31 71 LEU A O 1
ATOM 587 N N . VAL A 1 72 ? -11.013 2.330 2.703 1.00 90.75 72 VAL A N 1
ATOM 588 C CA . VAL A 1 72 ? -12.365 2.644 3.161 1.00 90.75 72 VAL A CA 1
ATOM 589 C C . VAL A 1 72 ? -12.215 3.668 4.283 1.00 90.75 72 VAL A C 1
ATOM 591 O O . VAL A 1 72 ? -11.734 3.312 5.362 1.00 90.75 72 VAL A O 1
ATOM 594 N N . PRO A 1 73 ? -12.569 4.945 4.055 1.00 78.56 73 PRO A N 1
ATOM 595 C CA . PRO A 1 73 ? -12.682 5.892 5.149 1.00 78.56 73 PRO A CA 1
ATOM 596 C C . PRO A 1 73 ? -13.765 5.363 6.087 1.00 78.56 73 PRO A C 1
ATOM 598 O O . PRO A 1 73 ? -14.864 5.051 5.633 1.00 78.56 73 PRO A O 1
ATOM 601 N N . GLY A 1 74 ? -13.427 5.179 7.366 1.00 72.00 74 GLY A N 1
ATOM 602 C CA . GLY A 1 74 ? -14.363 4.634 8.344 1.00 72.00 74 GLY A CA 1
ATOM 603 C C . GLY A 1 74 ? -15.653 5.436 8.336 1.00 72.00 74 GLY A C 1
ATOM 604 O O . GLY A 1 74 ? -15.640 6.619 8.671 1.00 72.00 74 GLY A O 1
ATOM 605 N N . ILE A 1 75 ? -16.741 4.788 7.932 1.00 54.84 75 ILE A N 1
ATOM 606 C CA . ILE A 1 75 ? -18.085 5.297 8.160 1.00 54.84 75 ILE A CA 1
ATOM 607 C C . ILE A 1 75 ? -18.249 5.275 9.683 1.00 54.84 75 ILE A C 1
ATOM 609 O O . ILE A 1 75 ? -18.084 4.219 10.299 1.00 54.84 75 ILE A O 1
ATOM 613 N N . LYS A 1 76 ? -18.411 6.461 10.274 1.00 46.72 76 LYS A N 1
ATOM 614 C CA . LYS A 1 76 ? -18.839 6.600 11.668 1.00 46.72 76 LYS A CA 1
ATOM 615 C C . LYS A 1 76 ? -20.254 6.069 11.819 1.00 46.72 76 LYS A C 1
ATOM 617 O O . LYS A 1 76 ? -21.053 6.324 10.892 1.00 46.72 76 LYS A O 1
#

pLDDT: mean 87.97, std 9.2, range [46.72, 94.94]

Sequence (76 aa):
MTVTAKEFDLLYVFLSSPNRVLSRPYLIERVWGYNYFGSPRTVDVHVRRLRSKMGKAARYVHTVPCVGYKLVPGIK

Secondary structure (DSSP, 8-state):
----HHHHHHHHHHHTSTT-EEEHHHHHHHHH-TT--S-THHHHHHHHHHHHHHGGGGGGEEEETTTEEEE-----